Protein AF-X6HIQ9-F1 (afdb_monomer_lite)

pLDDT: mean 87.42, std 10.31, range [54.97, 97.12]

Radius of gyration: 11.72 Å; chains: 1; bounding box: 22×28×32 Å

Sequence (82 aa):
MKRALAASFTVSVYDGEEWALKRSTDFEAITAEVHATDETTLRMRDETGNMVGSIYLVHGNEDDVICDHTDNERTAALVKGL

Foldseek 3Di:
DVVLLVQVKFKFKDQPPDRPGDRDSDPVVVVVSCVVHQKIKIWIAHPVRHTPWIWIWGPDPVDTDTPDIDPDPVGCVVVPPD

Secondary structure (DSSP, 8-state):
-HHHHHTT-EEEEE-SSS-SEEEE--HHHHHHHHTTSSEEEEEEE-TT--EEEEEEEEEEESEEEEEEE-SSHHHHHHHTT-

Structure (mmCIF, N/CA/C/O backbone):
data_AF-X6HIQ9-F1
#
_entry.id   AF-X6HIQ9-F1
#
loop_
_atom_site.group_PDB
_atom_site.id
_atom_site.type_symbol
_atom_site.label_atom_id
_atom_site.label_alt_id
_atom_site.label_comp_id
_atom_site.label_asym_id
_atom_site.label_entity_id
_atom_site.label_seq_id
_atom_site.pdbx_PDB_ins_code
_atom_site.Cartn_x
_atom_site.Cartn_y
_atom_site.Cartn_z
_atom_site.occupancy
_atom_site.B_iso_or_equiv
_atom_site.auth_seq_id
_atom_site.auth_comp_id
_atom_site.auth_asym_id
_atom_site.auth_atom_id
_atom_site.pdbx_PDB_model_num
ATOM 1 N N . MET A 1 1 ? -4.962 -2.705 -6.138 1.00 78.31 1 MET A N 1
ATOM 2 C CA . MET A 1 1 ? -5.971 -2.001 -5.304 1.00 78.31 1 MET A CA 1
ATOM 3 C C . MET A 1 1 ? -7.309 -2.731 -5.142 1.00 78.31 1 MET A C 1
ATOM 5 O O . MET A 1 1 ? -7.635 -3.106 -4.025 1.00 78.31 1 MET A O 1
ATOM 9 N N . LYS A 1 2 ? -8.088 -2.970 -6.213 1.00 83.38 2 LYS A N 1
ATOM 10 C CA . LYS A 1 2 ? -9.474 -3.496 -6.119 1.00 83.38 2 LYS A CA 1
ATOM 11 C C . LYS A 1 2 ? -9.607 -4.796 -5.310 1.00 83.38 2 LYS A C 1
ATOM 13 O O . LYS A 1 2 ? -10.550 -4.937 -4.544 1.00 83.38 2 LYS A O 1
ATOM 18 N N . ARG A 1 3 ? -8.632 -5.710 -5.423 1.00 86.19 3 ARG A N 1
ATOM 19 C CA . ARG A 1 3 ? -8.576 -6.953 -4.628 1.00 86.19 3 ARG A CA 1
ATOM 20 C C . ARG A 1 3 ? -8.447 -6.697 -3.122 1.00 86.19 3 ARG A C 1
ATOM 22 O O . ARG A 1 3 ? -9.101 -7.379 -2.348 1.00 86.19 3 ARG A O 1
ATOM 29 N N . ALA A 1 4 ? -7.643 -5.712 -2.715 1.00 83.94 4 ALA A N 1
ATOM 30 C CA . ALA A 1 4 ? -7.471 -5.363 -1.304 1.00 83.94 4 ALA A CA 1
ATOM 31 C C . ALA A 1 4 ? -8.770 -4.787 -0.721 1.00 83.94 4 ALA A C 1
ATOM 33 O O . ALA A 1 4 ? -9.208 -5.214 0.342 1.00 83.94 4 ALA A O 1
ATOM 34 N N . LEU A 1 5 ? -9.433 -3.894 -1.464 1.00 87.50 5 LEU A N 1
ATOM 35 C CA . LEU A 1 5 ? -10.720 -3.321 -1.056 1.00 87.50 5 LEU A CA 1
ATOM 36 C C . LEU A 1 5 ? -11.832 -4.379 -0.999 1.00 87.50 5 LEU A C 1
ATOM 38 O O . LEU A 1 5 ? -12.624 -4.389 -0.064 1.00 87.50 5 LEU A O 1
ATOM 42 N N . ALA A 1 6 ? -11.853 -5.321 -1.948 1.00 88.44 6 ALA A N 1
ATOM 43 C CA . ALA A 1 6 ? -12.777 -6.456 -1.924 1.00 88.44 6 ALA A CA 1
ATOM 44 C C . ALA A 1 6 ? -12.532 -7.417 -0.743 1.00 88.44 6 ALA A C 1
ATOM 46 O O . ALA A 1 6 ? -13.450 -8.121 -0.335 1.00 88.44 6 ALA A O 1
ATOM 47 N N . ALA A 1 7 ? -11.316 -7.438 -0.187 1.00 88.56 7 ALA A N 1
ATOM 48 C CA . ALA A 1 7 ? -10.957 -8.202 1.008 1.00 88.56 7 ALA A CA 1
ATOM 49 C C . ALA A 1 7 ? -11.204 -7.429 2.322 1.00 88.56 7 ALA A C 1
ATOM 51 O O . ALA A 1 7 ? -10.708 -7.841 3.370 1.00 88.56 7 ALA A O 1
ATOM 52 N N . SER A 1 8 ? -11.936 -6.307 2.275 1.00 92.50 8 SER A N 1
ATOM 53 C CA . SER A 1 8 ? -12.189 -5.415 3.419 1.00 92.50 8 SER A CA 1
ATOM 54 C C . SER A 1 8 ? -10.915 -4.862 4.067 1.00 92.50 8 SER A C 1
ATOM 56 O O . SER A 1 8 ? -10.906 -4.515 5.248 1.00 92.50 8 SER A O 1
ATOM 58 N N . PHE A 1 9 ? -9.821 -4.776 3.307 1.00 93.62 9 PHE A N 1
ATOM 59 C CA . PHE A 1 9 ? -8.597 -4.156 3.792 1.00 93.62 9 PHE A CA 1
ATOM 60 C C . PHE A 1 9 ? -8.647 -2.645 3.614 1.00 93.62 9 PHE A C 1
ATOM 62 O O . PHE A 1 9 ? -9.195 -2.122 2.643 1.00 93.62 9 PHE A O 1
ATOM 69 N N . THR A 1 10 ? -7.991 -1.947 4.534 1.00 97.00 10 THR A N 1
ATOM 70 C CA . THR A 1 10 ? -7.674 -0.528 4.373 1.00 97.00 10 THR A CA 1
ATOM 71 C C . THR A 1 10 ? -6.284 -0.376 3.770 1.00 97.00 10 THR A C 1
ATOM 73 O O . THR A 1 10 ? -5.394 -1.193 4.029 1.00 97.00 10 THR A O 1
ATOM 76 N N . VAL A 1 11 ? -6.089 0.675 2.976 1.00 96.38 11 VAL A N 1
ATOM 77 C CA . VAL A 1 11 ? -4.825 0.968 2.295 1.00 96.38 11 VAL A CA 1
ATOM 78 C C . VAL A 1 11 ? -4.286 2.314 2.764 1.00 96.38 11 VAL A C 1
ATOM 80 O O . VAL A 1 11 ? -4.993 3.320 2.772 1.00 96.38 11 VAL A O 1
ATOM 83 N N . SER A 1 12 ? -3.022 2.335 3.169 1.00 97.12 12 SER A N 1
ATOM 84 C CA . SER A 1 12 ? -2.247 3.568 3.313 1.00 97.12 12 SER A CA 1
ATOM 85 C C . SER A 1 12 ? -1.263 3.699 2.155 1.00 97.12 12 SER A C 1
ATOM 87 O O . SER A 1 12 ? -0.710 2.686 1.725 1.00 97.12 12 SER A O 1
ATOM 89 N N . VAL A 1 13 ? -1.020 4.928 1.713 1.00 95.94 13 VAL A N 1
ATOM 90 C CA . VAL A 1 13 ? -0.068 5.288 0.658 1.00 95.94 13 VAL A CA 1
ATOM 91 C C . VAL A 1 13 ? 1.074 6.062 1.302 1.00 95.94 13 VAL A C 1
ATOM 93 O O . VAL A 1 13 ? 0.823 6.988 2.076 1.00 95.94 13 VAL A O 1
ATOM 96 N N . TYR A 1 14 ? 2.299 5.622 1.042 1.00 95.50 14 TYR A N 1
ATOM 97 C CA . TYR A 1 14 ? 3.523 6.346 1.359 1.00 95.50 14 TYR A CA 1
ATOM 98 C C . TYR A 1 14 ? 4.173 6.773 0.049 1.00 95.50 14 TYR A C 1
ATOM 100 O O . TYR A 1 14 ? 4.445 5.897 -0.772 1.00 95.50 14 TYR A O 1
ATOM 108 N N . ASP A 1 15 ? 4.397 8.070 -0.117 1.00 92.00 15 ASP A N 1
ATOM 109 C CA . ASP A 1 15 ? 4.852 8.728 -1.355 1.00 92.00 15 ASP A CA 1
ATOM 110 C C . ASP A 1 15 ? 6.386 8.811 -1.496 1.00 92.00 15 ASP A C 1
ATOM 112 O O . ASP A 1 15 ? 6.896 9.444 -2.414 1.00 92.00 15 ASP A O 1
ATOM 116 N N . GLY A 1 16 ? 7.125 8.194 -0.568 1.00 88.38 16 GLY A N 1
ATOM 117 C CA . GLY A 1 16 ? 8.585 8.303 -0.473 1.00 88.38 16 GLY A CA 1
ATOM 118 C C . GLY A 1 16 ? 9.055 9.287 0.605 1.00 88.38 16 GLY A C 1
ATOM 119 O O . GLY A 1 16 ? 10.183 9.174 1.086 1.00 88.38 16 GLY A O 1
ATOM 120 N N . GLU A 1 17 ? 8.180 10.174 1.082 1.00 91.12 17 GLU A N 1
ATOM 121 C CA . GLU A 1 17 ? 8.475 11.156 2.129 1.00 91.12 17 GLU A CA 1
ATOM 122 C C . GLU A 1 17 ? 7.570 10.949 3.350 1.00 91.12 17 GLU A C 1
ATOM 124 O O . GLU A 1 17 ? 8.050 10.727 4.472 1.00 91.12 17 GLU A O 1
ATOM 129 N N . GLU A 1 18 ? 6.255 10.926 3.141 1.00 93.88 18 GLU A N 1
ATOM 130 C CA . GLU A 1 18 ? 5.238 10.809 4.172 1.00 93.88 18 GLU A CA 1
ATOM 131 C C . GLU A 1 18 ? 4.092 9.846 3.828 1.00 93.88 18 GLU A C 1
ATOM 133 O O . GLU A 1 18 ? 3.957 9.282 2.750 1.00 93.88 18 GLU A O 1
ATOM 138 N N . TRP A 1 19 ? 3.241 9.599 4.825 1.00 95.88 19 TRP A N 1
ATOM 139 C CA . TRP A 1 19 ? 2.017 8.821 4.635 1.00 95.88 19 TRP A CA 1
ATOM 140 C C . TRP A 1 19 ? 0.889 9.750 4.183 1.00 95.88 19 TRP A C 1
ATOM 142 O O . TRP A 1 19 ? 0.028 10.083 5.010 1.00 95.88 19 TRP A O 1
ATOM 152 N N . ALA A 1 20 ? 0.908 10.143 2.909 1.00 95.62 20 ALA A N 1
ATOM 153 C CA . ALA A 1 20 ? -0.049 11.069 2.303 1.00 95.62 20 ALA A CA 1
ATOM 154 C C . ALA A 1 20 ? -1.509 10.614 2.474 1.00 95.62 20 ALA A C 1
ATOM 156 O O . ALA A 1 20 ? -2.397 11.408 2.789 1.00 95.62 20 ALA A O 1
ATOM 157 N N . LEU A 1 21 ? -1.753 9.299 2.406 1.00 96.56 21 LEU A N 1
ATOM 158 C CA . LEU A 1 21 ? -3.066 8.708 2.657 1.00 96.56 21 LEU A CA 1
ATOM 159 C C . LEU A 1 21 ? -2.980 7.580 3.688 1.00 96.56 21 LEU A C 1
ATOM 161 O O . LEU A 1 21 ?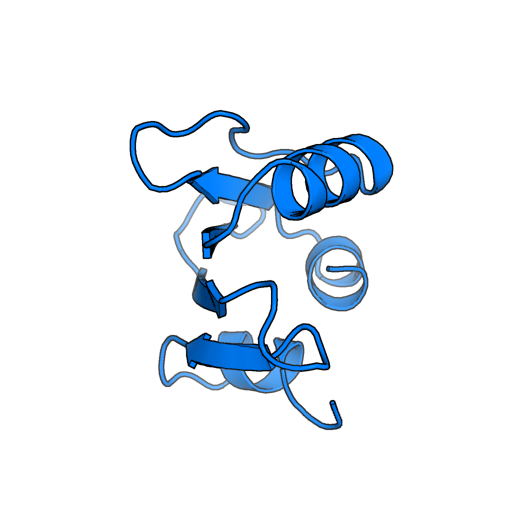 -2.117 6.703 3.623 1.00 96.56 21 LEU A O 1
ATOM 165 N N . LYS A 1 22 ? -3.897 7.558 4.664 1.00 97.00 22 LYS A N 1
ATOM 166 C CA . LYS A 1 22 ? -3.871 6.586 5.771 1.00 97.00 22 LYS A CA 1
ATOM 167 C C . LYS A 1 22 ? -5.186 5.831 5.900 1.00 97.00 22 LYS A C 1
ATOM 169 O O . LYS A 1 22 ? -6.219 6.442 6.139 1.00 97.00 22 LYS A O 1
ATOM 174 N N . ARG A 1 23 ? -5.107 4.494 5.875 1.00 95.94 23 ARG A N 1
ATOM 175 C CA . ARG A 1 23 ? -6.230 3.573 6.141 1.00 95.94 23 ARG A CA 1
ATOM 176 C C . ARG A 1 23 ? -7.483 3.891 5.307 1.00 95.94 23 ARG A C 1
ATOM 178 O O . ARG A 1 23 ? -8.599 3.789 5.806 1.00 95.94 23 ARG A O 1
ATOM 185 N N . SER A 1 24 ? -7.294 4.269 4.049 1.00 96.31 24 SER A N 1
ATOM 186 C CA . SER A 1 24 ? -8.387 4.583 3.135 1.00 96.31 24 SER A CA 1
ATOM 187 C C . SER A 1 24 ? -9.015 3.316 2.558 1.00 96.31 24 SER A C 1
ATOM 189 O O . SER A 1 24 ? -8.345 2.300 2.356 1.00 96.31 24 SER A O 1
ATOM 191 N N . THR A 1 25 ? -10.310 3.397 2.272 1.00 95.88 25 THR A N 1
ATOM 192 C CA . THR A 1 25 ? -11.053 2.442 1.437 1.00 95.88 25 THR A CA 1
ATOM 193 C C . THR A 1 25 ? -11.565 3.090 0.147 1.00 95.88 25 THR A C 1
ATOM 195 O O . THR A 1 25 ? -12.263 2.441 -0.630 1.00 95.88 25 THR A O 1
ATOM 198 N N . ASP A 1 26 ? -11.252 4.368 -0.073 1.00 95.69 26 ASP A N 1
ATOM 199 C CA . ASP A 1 26 ? -11.643 5.122 -1.260 1.00 95.69 26 ASP A CA 1
ATOM 200 C C . ASP A 1 26 ? -10.670 4.817 -2.398 1.00 95.69 26 ASP A C 1
ATOM 202 O O . ASP A 1 26 ? -9.517 5.245 -2.383 1.00 95.69 26 ASP A O 1
ATOM 206 N N . PHE A 1 27 ? -11.140 4.043 -3.374 1.00 91.50 27 PHE A N 1
ATOM 207 C CA . PHE A 1 27 ? -10.342 3.638 -4.524 1.00 91.50 27 PHE A CA 1
ATOM 208 C C . PHE A 1 27 ? -9.782 4.834 -5.302 1.00 91.50 27 PHE A C 1
ATOM 210 O O . PHE A 1 27 ? -8.606 4.803 -5.655 1.00 91.50 27 PHE A O 1
AT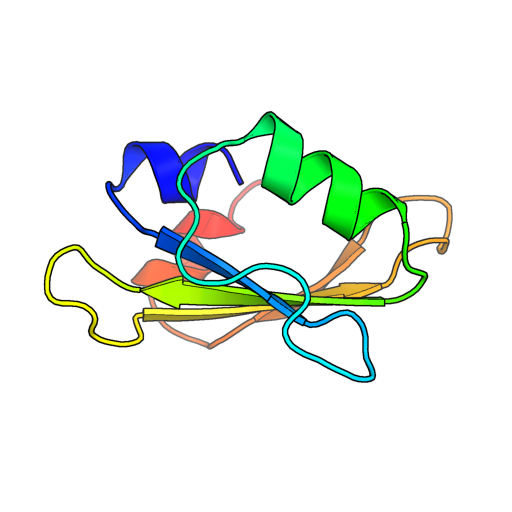OM 217 N N . GLU A 1 28 ? -10.588 5.871 -5.534 1.00 92.69 28 GLU A N 1
ATOM 218 C CA . GLU A 1 28 ? -10.188 7.026 -6.342 1.00 92.69 28 GLU A CA 1
ATOM 219 C C . GLU A 1 28 ? -9.125 7.846 -5.614 1.00 92.69 28 GLU A C 1
ATOM 221 O O . GLU A 1 28 ? -8.114 8.200 -6.213 1.00 92.69 28 GLU A O 1
ATOM 226 N N . ALA A 1 29 ? -9.289 8.066 -4.305 1.00 93.94 29 ALA A N 1
ATOM 227 C CA . ALA A 1 29 ? -8.284 8.767 -3.506 1.00 93.94 29 ALA A CA 1
ATOM 228 C C . ALA A 1 29 ? -6.946 8.014 -3.473 1.00 93.94 29 ALA A C 1
ATOM 230 O O . ALA A 1 29 ? -5.889 8.624 -3.597 1.00 93.94 29 ALA A O 1
ATOM 231 N N . ILE A 1 30 ? -6.977 6.683 -3.330 1.00 92.75 30 ILE A N 1
ATOM 232 C CA . ILE A 1 30 ? -5.744 5.888 -3.314 1.00 92.75 30 ILE A CA 1
ATOM 233 C C . ILE A 1 30 ? -5.079 5.907 -4.697 1.00 92.75 30 ILE A C 1
ATOM 235 O O . ILE A 1 30 ? -3.868 6.067 -4.787 1.00 92.75 30 ILE A O 1
ATOM 239 N N . THR A 1 31 ? -5.849 5.742 -5.774 1.00 89.44 31 THR A N 1
ATOM 240 C CA . THR A 1 31 ? -5.322 5.769 -7.144 1.00 89.44 31 THR A CA 1
ATOM 241 C C . THR A 1 31 ? -4.760 7.142 -7.510 1.00 89.44 31 THR A C 1
ATOM 243 O O . THR A 1 31 ? -3.692 7.202 -8.110 1.00 89.44 31 THR A O 1
ATOM 246 N N . ALA A 1 32 ? -5.424 8.230 -7.116 1.00 91.25 32 ALA A N 1
ATOM 247 C CA . ALA A 1 32 ? -4.931 9.586 -7.341 1.00 91.25 32 ALA A CA 1
ATOM 248 C C . ALA A 1 32 ? -3.569 9.820 -6.672 1.00 91.25 32 ALA A C 1
ATOM 250 O O . ALA A 1 32 ? -2.674 10.356 -7.315 1.00 91.25 32 ALA A O 1
ATOM 251 N N . GLU A 1 33 ? -3.401 9.367 -5.427 1.00 91.12 33 GLU A N 1
ATOM 252 C CA . GLU A 1 33 ? -2.140 9.518 -4.695 1.00 91.12 33 GLU A CA 1
ATOM 253 C C . GLU A 1 33 ? -1.005 8.701 -5.325 1.00 91.12 33 GLU A C 1
ATOM 255 O O . GLU A 1 33 ? 0.089 9.209 -5.537 1.00 91.12 33 GLU A O 1
ATOM 260 N N . VAL A 1 34 ? -1.285 7.450 -5.705 1.00 88.62 34 VAL A N 1
ATOM 261 C CA . VAL A 1 34 ? -0.314 6.579 -6.392 1.00 88.62 34 VAL A CA 1
ATOM 262 C C . VAL A 1 34 ? 0.198 7.236 -7.679 1.00 88.62 34 VAL A C 1
ATOM 264 O O . VAL A 1 34 ? 1.399 7.280 -7.908 1.00 88.62 34 VAL A O 1
ATOM 267 N N . HIS A 1 35 ? -0.694 7.810 -8.494 1.00 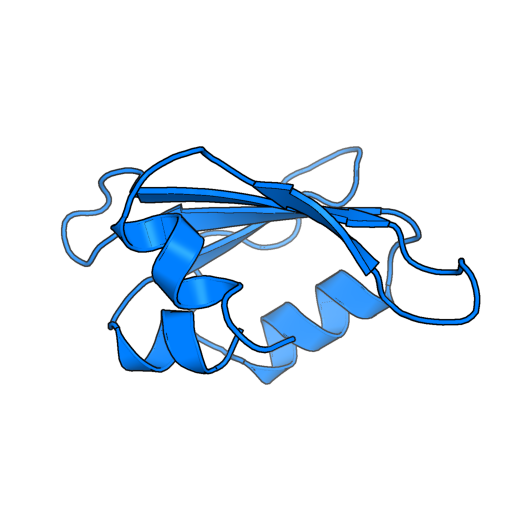85.44 35 HIS A N 1
ATOM 268 C CA . HIS A 1 35 ? -0.316 8.472 -9.749 1.00 85.44 35 HIS A CA 1
ATOM 269 C C . HIS A 1 35 ? 0.367 9.836 -9.573 1.00 85.44 35 HIS A C 1
ATOM 271 O O . HIS A 1 35 ? 0.847 10.395 -10.559 1.00 85.44 35 HIS A O 1
ATOM 277 N N . ALA A 1 36 ? 0.398 10.394 -8.363 1.00 86.69 36 ALA A N 1
ATOM 278 C CA . ALA A 1 36 ? 1.054 11.669 -8.088 1.00 86.69 36 ALA A CA 1
ATOM 279 C C . ALA A 1 36 ? 2.564 11.525 -7.814 1.00 86.69 36 ALA A C 1
ATOM 281 O O . ALA A 1 36 ? 3.241 12.538 -7.640 1.00 86.69 36 ALA A O 1
ATOM 282 N N . THR A 1 37 ? 3.085 10.294 -7.767 1.00 84.44 37 THR A N 1
ATOM 283 C CA . THR A 1 37 ? 4.431 9.981 -7.264 1.00 84.44 37 THR A CA 1
ATOM 284 C C . THR A 1 37 ? 5.176 9.027 -8.195 1.00 84.44 37 THR A C 1
ATOM 286 O O . THR A 1 37 ? 4.562 8.215 -8.886 1.00 84.44 37 THR A O 1
ATOM 289 N N . ASP A 1 38 ? 6.508 9.110 -8.198 1.00 82.44 38 ASP A N 1
ATOM 290 C CA . ASP A 1 38 ? 7.372 8.221 -8.992 1.00 82.44 38 ASP A CA 1
ATOM 291 C C . ASP A 1 38 ? 7.602 6.865 -8.299 1.00 82.44 38 ASP A C 1
ATOM 293 O O . ASP A 1 38 ? 7.959 5.872 -8.929 1.00 82.44 38 ASP A O 1
ATOM 297 N N . GLU A 1 39 ? 7.365 6.789 -6.991 1.00 86.00 39 GLU A N 1
ATOM 298 C CA . GLU A 1 39 ? 7.391 5.552 -6.223 1.00 86.00 39 GLU A CA 1
ATOM 299 C C . GLU A 1 39 ? 6.350 5.595 -5.111 1.00 86.00 39 GLU A C 1
ATOM 301 O O . GLU A 1 39 ? 6.055 6.642 -4.541 1.00 86.00 39 GLU A O 1
ATOM 306 N N . THR A 1 40 ? 5.791 4.440 -4.772 1.00 91.06 40 THR A N 1
ATOM 307 C CA . THR A 1 40 ? 4.799 4.350 -3.706 1.00 91.06 40 THR A CA 1
ATOM 308 C C . THR A 1 40 ? 4.950 3.056 -2.923 1.00 91.06 40 THR A C 1
ATOM 310 O O . THR A 1 40 ? 5.029 1.964 -3.486 1.00 91.06 40 THR A O 1
ATOM 313 N N . THR A 1 41 ? 4.858 3.142 -1.593 1.00 94.31 41 THR A N 1
ATOM 314 C CA . THR A 1 41 ? 4.588 1.969 -0.749 1.00 94.31 41 THR A CA 1
ATOM 315 C C . THR A 1 41 ? 3.128 1.935 -0.311 1.00 94.31 41 THR A C 1
ATOM 317 O O . THR A 1 41 ? 2.671 2.739 0.503 1.00 94.31 41 THR A O 1
ATOM 320 N N . LEU A 1 42 ? 2.402 0.921 -0.773 1.00 94.12 42 LEU A N 1
ATOM 321 C CA . LEU A 1 42 ? 1.062 0.596 -0.302 1.00 94.12 42 LEU A CA 1
ATOM 322 C C . LEU A 1 42 ? 1.148 -0.286 0.935 1.00 94.12 42 LEU A C 1
ATOM 324 O O . LEU A 1 42 ? 1.763 -1.350 0.906 1.00 94.12 42 LEU A O 1
ATOM 328 N N . ARG A 1 43 ? 0.474 0.095 2.019 1.00 96.56 43 ARG A N 1
ATOM 329 C CA . ARG A 1 43 ? 0.361 -0.724 3.233 1.00 96.56 43 ARG A CA 1
ATOM 330 C C . ARG A 1 43 ? -1.075 -1.147 3.459 1.00 96.56 43 ARG A C 1
ATOM 332 O O . ARG A 1 43 ? -1.952 -0.301 3.606 1.00 96.56 43 ARG A O 1
ATOM 339 N N . MET A 1 44 ? -1.289 -2.452 3.567 1.00 96.62 44 MET A N 1
ATOM 340 C CA . MET A 1 44 ? -2.608 -3.043 3.760 1.00 96.62 44 MET A CA 1
ATOM 341 C C . MET A 1 44 ? -2.800 -3.460 5.211 1.00 96.62 44 MET A C 1
ATOM 343 O O . MET A 1 44 ? -1.905 -4.046 5.835 1.00 96.62 44 MET A O 1
ATOM 347 N N . ARG A 1 45 ? -3.980 -3.165 5.749 1.00 97.12 45 ARG A N 1
ATOM 348 C CA . ARG A 1 45 ? -4.404 -3.603 7.081 1.00 97.12 45 ARG A CA 1
ATOM 349 C C . ARG A 1 45 ? -5.760 -4.272 7.011 1.00 97.12 45 ARG A C 1
ATOM 351 O O . ARG A 1 45 ? -6.604 -3.839 6.233 1.00 97.12 45 ARG A O 1
ATOM 358 N N . ASP A 1 46 ? -5.956 -5.289 7.835 1.00 94.19 46 ASP A N 1
ATOM 359 C CA . ASP A 1 46 ? -7.255 -5.939 7.972 1.00 94.19 46 ASP A CA 1
ATOM 360 C C . ASP A 1 46 ? -8.251 -5.072 8.761 1.00 94.19 46 ASP A C 1
ATOM 362 O O . ASP A 1 46 ? -7.919 -3.985 9.245 1.00 94.19 46 ASP A O 1
ATOM 366 N N . GLU A 1 47 ? -9.484 -5.561 8.889 1.00 92.44 47 GLU A N 1
ATOM 367 C CA . GLU A 1 47 ? -10.580 -4.902 9.614 1.00 92.44 47 GLU A CA 1
ATOM 368 C C . GLU A 1 47 ? -10.271 -4.639 11.097 1.00 92.44 47 GLU A C 1
ATOM 370 O O . GLU A 1 47 ? -10.828 -3.722 11.699 1.00 92.44 47 GLU A O 1
ATOM 375 N N . THR A 1 48 ? -9.344 -5.402 11.682 1.00 93.62 48 THR A N 1
ATOM 376 C CA . THR A 1 48 ? -8.890 -5.220 13.068 1.00 93.62 48 THR A CA 1
ATOM 377 C C . THR A 1 48 ? -7.765 -4.187 13.183 1.00 93.62 48 THR A C 1
ATOM 379 O O . THR A 1 48 ? -7.327 -3.846 14.281 1.00 93.62 48 THR A O 1
ATOM 382 N N . GLY A 1 49 ? -7.292 -3.658 12.049 1.00 91.38 49 GLY A N 1
ATOM 383 C CA . GLY A 1 49 ? -6.200 -2.693 11.958 1.00 91.38 49 GLY A CA 1
ATOM 384 C C . GLY A 1 49 ? -4.804 -3.324 11.945 1.00 91.38 49 GLY A C 1
ATOM 385 O O . GLY A 1 49 ? -3.803 -2.590 11.880 1.00 91.38 49 GLY A O 1
ATOM 386 N N . ASN A 1 50 ? -4.711 -4.656 11.968 1.00 94.94 50 ASN A N 1
ATOM 387 C CA . ASN A 1 50 ? -3.443 -5.375 11.935 1.00 94.94 50 ASN A CA 1
ATOM 388 C C . ASN A 1 50 ? -2.812 -5.290 10.547 1.00 94.94 50 ASN A C 1
ATOM 390 O O . ASN A 1 50 ? -3.497 -5.289 9.527 1.00 94.94 50 ASN A O 1
ATOM 394 N N . MET A 1 51 ? -1.483 -5.175 10.504 1.00 94.44 51 MET A N 1
ATOM 395 C CA . MET A 1 51 ? -0.757 -5.089 9.237 1.00 94.44 51 MET A CA 1
ATOM 396 C C . MET A 1 51 ? -0.763 -6.447 8.536 1.00 94.44 51 MET A C 1
ATOM 398 O O . MET A 1 51 ? -0.287 -7.428 9.098 1.00 94.44 51 MET A O 1
ATOM 402 N N . VAL A 1 52 ? -1.270 -6.476 7.303 1.00 94.62 52 VAL A N 1
ATOM 403 C CA . VAL A 1 52 ? -1.271 -7.671 6.445 1.00 94.62 52 VAL A CA 1
ATOM 404 C C . VAL A 1 52 ? 0.018 -7.743 5.629 1.00 94.62 52 VAL A C 1
ATOM 406 O O . VAL A 1 52 ? 0.607 -8.810 5.488 1.00 94.62 52 VAL A O 1
ATOM 409 N N . GLY A 1 53 ? 0.474 -6.599 5.120 1.00 93.75 53 GLY A N 1
ATOM 410 C CA . GLY A 1 53 ? 1.719 -6.487 4.369 1.00 93.75 53 GLY A CA 1
ATOM 411 C C . GLY A 1 53 ? 1.832 -5.155 3.642 1.00 93.75 53 GLY A C 1
ATOM 412 O O . GLY A 1 53 ? 1.001 -4.255 3.823 1.00 93.75 53 GLY A O 1
ATOM 413 N N . SER A 1 54 ? 2.857 -5.049 2.808 1.00 93.62 54 SER A N 1
ATOM 414 C CA . SER A 1 54 ? 3.100 -3.920 1.918 1.00 93.62 54 SER A CA 1
ATOM 415 C C . SER A 1 54 ? 3.405 -4.368 0.492 1.00 93.62 54 SER A C 1
ATOM 417 O O . SER A 1 54 ? 3.850 -5.494 0.271 1.00 93.62 54 SER A O 1
ATOM 419 N N . ILE A 1 55 ? 3.138 -3.479 -0.460 1.00 91.50 55 ILE A N 1
ATOM 420 C CA . ILE A 1 55 ? 3.502 -3.597 -1.873 1.00 91.50 55 ILE A CA 1
ATOM 421 C C . ILE A 1 55 ? 4.237 -2.309 -2.234 1.00 91.50 55 ILE A C 1
ATOM 423 O O . ILE A 1 55 ? 3.730 -1.227 -1.939 1.00 91.50 55 ILE A O 1
ATOM 427 N N . TYR A 1 56 ? 5.410 -2.428 -2.837 1.00 89.69 56 TYR A N 1
ATOM 428 C CA . TYR A 1 56 ? 6.194 -1.308 -3.337 1.00 89.69 56 TYR A CA 1
ATOM 429 C C . TYR A 1 56 ? 6.069 -1.241 -4.859 1.00 89.69 56 TYR A C 1
ATOM 431 O O . TYR A 1 56 ? 6.249 -2.244 -5.558 1.00 89.69 56 TYR A O 1
ATOM 439 N N . LEU A 1 57 ? 5.701 -0.062 -5.341 1.00 86.75 57 LEU A N 1
ATOM 440 C CA . LEU A 1 57 ? 5.478 0.269 -6.739 1.00 86.75 57 LEU A CA 1
ATOM 441 C C . LEU A 1 57 ? 6.517 1.308 -7.155 1.00 86.75 57 LEU A C 1
ATOM 443 O O . LEU A 1 57 ? 6.751 2.258 -6.409 1.00 86.75 57 LEU A O 1
ATOM 447 N N . VAL A 1 58 ? 7.096 1.138 -8.340 1.00 81.62 58 VAL A N 1
ATOM 448 C CA . VAL A 1 58 ? 7.896 2.180 -8.994 1.00 81.62 58 VAL A CA 1
ATOM 449 C C . VAL A 1 58 ? 7.199 2.535 -10.298 1.00 81.62 58 VAL A C 1
ATOM 451 O O . VAL A 1 58 ? 6.969 1.674 -11.152 1.00 81.62 58 VAL A O 1
ATOM 454 N N . HIS A 1 59 ? 6.831 3.803 -10.410 1.00 75.62 59 HIS A N 1
ATOM 455 C CA . HIS A 1 59 ? 6.096 4.391 -11.517 1.00 75.62 59 HIS A CA 1
ATOM 456 C C . HIS A 1 59 ? 7.090 4.959 -12.540 1.00 75.62 59 HIS A C 1
ATOM 458 O O . HIS A 1 59 ? 8.147 5.474 -12.185 1.00 75.62 59 HIS A O 1
ATOM 464 N N . GLY A 1 60 ? 6.782 4.838 -13.835 1.00 61.78 60 GLY A N 1
ATOM 465 C CA . GLY A 1 60 ? 7.612 5.414 -14.907 1.00 61.78 60 GLY A CA 1
ATOM 466 C C . GLY A 1 60 ? 8.571 4.456 -15.628 1.00 61.78 60 GLY A C 1
ATOM 467 O O . GLY A 1 60 ? 9.385 4.913 -16.428 1.00 61.78 60 GLY A O 1
ATOM 468 N N . ASN A 1 61 ? 8.451 3.139 -15.427 1.00 54.97 61 ASN A N 1
ATOM 469 C CA . ASN A 1 61 ? 9.256 2.122 -16.120 1.00 54.97 61 ASN A CA 1
ATOM 470 C C . ASN A 1 61 ? 8.509 1.515 -17.329 1.00 54.97 61 ASN A C 1
ATOM 472 O O . ASN A 1 61 ? 8.330 0.304 -17.412 1.00 54.97 61 ASN A O 1
ATOM 476 N N . GLU A 1 62 ? 8.032 2.374 -18.240 1.00 55.88 62 GLU A N 1
ATOM 477 C CA . GLU A 1 62 ? 7.110 2.077 -19.367 1.00 55.88 62 GLU A CA 1
ATOM 478 C C . GLU A 1 62 ? 5.723 1.522 -18.960 1.00 55.88 62 GLU A C 1
ATOM 480 O O . GLU A 1 62 ? 4.736 1.864 -19.606 1.00 55.88 62 GLU A O 1
ATOM 485 N N . ASP A 1 63 ? 5.632 0.795 -17.844 1.00 56.81 63 ASP A N 1
ATOM 486 C CA . ASP A 1 63 ? 4.426 0.325 -17.160 1.00 56.81 63 ASP A CA 1
ATOM 487 C C . ASP A 1 63 ? 4.554 0.545 -15.634 1.00 56.81 63 ASP A C 1
ATOM 489 O O . ASP A 1 63 ? 5.657 0.650 -15.092 1.00 56.81 63 ASP A O 1
ATOM 493 N N . ASP A 1 64 ? 3.427 0.597 -14.916 1.00 59.88 64 ASP A N 1
ATOM 494 C CA . ASP A 1 64 ? 3.413 0.582 -13.447 1.00 59.88 64 ASP A CA 1
ATOM 495 C C . ASP A 1 64 ? 3.762 -0.829 -12.946 1.00 59.88 64 ASP A C 1
ATOM 497 O O . ASP A 1 64 ? 2.934 -1.745 -12.996 1.00 59.88 64 ASP A O 1
ATOM 501 N N . VAL A 1 65 ? 4.990 -1.022 -12.457 1.00 70.44 65 VAL A N 1
ATOM 502 C CA . VAL A 1 65 ? 5.501 -2.339 -12.046 1.00 70.44 65 VAL A CA 1
ATOM 503 C C . VAL A 1 65 ? 5.493 -2.505 -10.530 1.00 70.44 65 VAL A C 1
ATOM 505 O O . VAL A 1 65 ? 5.910 -1.629 -9.771 1.00 70.44 65 VAL A O 1
ATOM 508 N N . ILE A 1 66 ? 5.061 -3.684 -10.075 1.00 76.88 66 ILE A N 1
ATOM 509 C CA . ILE A 1 66 ? 5.301 -4.117 -8.696 1.00 76.88 66 ILE A CA 1
ATOM 510 C C . ILE A 1 66 ? 6.778 -4.471 -8.569 1.00 76.88 66 ILE A C 1
ATOM 512 O O . ILE A 1 66 ? 7.241 -5.430 -9.186 1.00 76.88 66 ILE A O 1
ATOM 516 N N . CYS A 1 67 ? 7.498 -3.717 -7.745 1.00 78.38 67 CYS A N 1
ATOM 517 C CA . CYS A 1 67 ? 8.920 -3.937 -7.506 1.00 78.38 67 CYS A CA 1
ATOM 518 C C . CYS A 1 67 ? 9.177 -4.890 -6.342 1.00 78.38 67 CYS A C 1
ATOM 520 O O . CYS A 1 67 ? 10.117 -5.677 -6.402 1.00 78.38 67 CYS A O 1
ATOM 522 N N . ASP A 1 68 ? 8.350 -4.834 -5.297 1.00 82.69 68 ASP A N 1
ATOM 523 C CA . ASP A 1 68 ? 8.475 -5.721 -4.141 1.00 82.69 68 ASP A CA 1
ATOM 524 C C . ASP A 1 68 ? 7.131 -5.893 -3.416 1.00 82.69 68 ASP A C 1
ATOM 526 O O . ASP A 1 68 ? 6.235 -5.045 -3.502 1.00 82.69 68 ASP A O 1
ATOM 530 N N . HIS A 1 69 ? 6.973 -6.989 -2.679 1.00 87.19 69 HIS A N 1
ATOM 531 C CA . HIS A 1 69 ? 5.838 -7.193 -1.788 1.00 87.19 69 HIS A CA 1
ATOM 532 C C . HIS A 1 69 ? 6.199 -8.090 -0.601 1.00 87.19 69 HIS A C 1
ATOM 534 O O . HIS A 1 69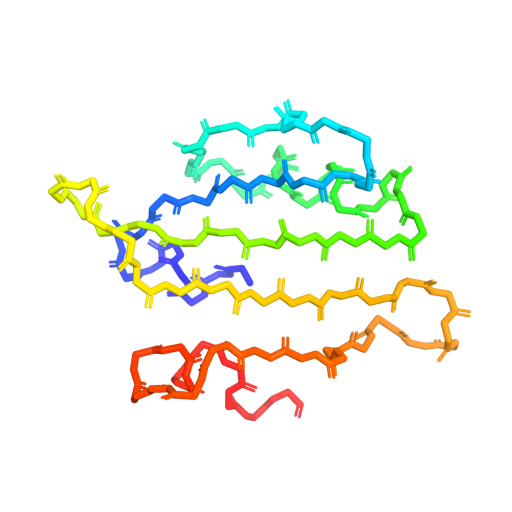 ? 7.082 -8.937 -0.669 1.00 87.19 69 HIS A O 1
ATOM 540 N N . THR A 1 70 ? 5.458 -7.965 0.503 1.00 90.56 70 THR A N 1
ATOM 541 C CA . THR A 1 70 ? 5.6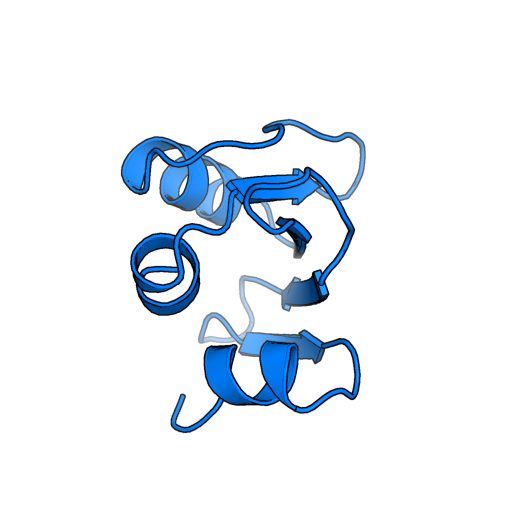27 -8.879 1.645 1.00 90.56 70 THR A CA 1
ATOM 542 C C . THR A 1 70 ? 5.383 -10.332 1.224 1.00 90.56 70 THR A C 1
ATOM 544 O O . THR A 1 70 ? 4.331 -10.642 0.660 1.00 90.56 70 THR A O 1
ATOM 547 N N . ASP A 1 71 ? 6.325 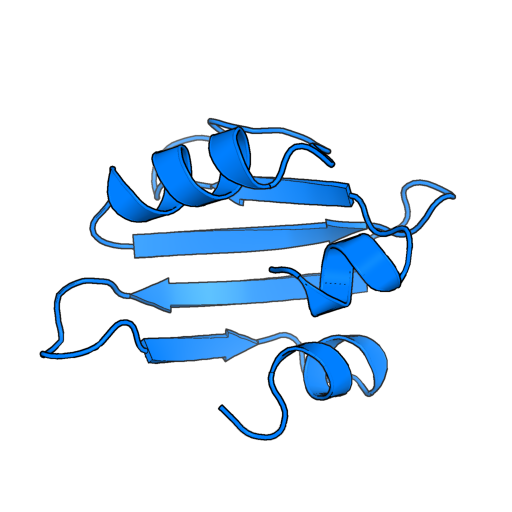-11.226 1.530 1.00 91.62 71 ASP A N 1
ATOM 548 C CA . ASP A 1 71 ? 6.235 -12.655 1.207 1.00 91.62 71 ASP A CA 1
ATOM 549 C C . ASP A 1 71 ? 5.318 -13.398 2.194 1.00 91.62 71 ASP A C 1
ATOM 551 O O . ASP A 1 71 ? 5.745 -13.968 3.199 1.00 91.62 71 ASP A O 1
ATOM 555 N N . ASN A 1 72 ? 4.009 -13.308 1.954 1.00 92.25 72 ASN A N 1
ATOM 556 C CA . ASN A 1 72 ? 3.003 -14.114 2.635 1.00 92.25 72 ASN A CA 1
ATOM 557 C C . ASN A 1 72 ? 1.805 -14.385 1.716 1.00 92.25 72 ASN A C 1
ATOM 559 O O . ASN A 1 72 ? 1.557 -13.652 0.759 1.00 92.25 72 ASN A O 1
ATOM 563 N N . GLU A 1 73 ? 1.021 -15.419 2.033 1.00 90.31 73 GLU A N 1
ATOM 564 C CA . GLU A 1 73 ? -0.110 -15.853 1.198 1.00 90.31 73 GLU A CA 1
ATOM 565 C C . GLU A 1 73 ? -1.142 -14.745 0.950 1.00 90.31 73 GLU A C 1
ATOM 567 O O . GLU A 1 73 ? -1.700 -14.639 -0.144 1.00 90.31 73 GLU A O 1
ATOM 572 N N . ARG A 1 74 ? -1.388 -13.894 1.954 1.00 90.12 74 ARG A N 1
ATOM 573 C CA . ARG A 1 74 ? -2.388 -12.826 1.866 1.00 90.12 74 ARG A CA 1
ATOM 574 C C . ARG A 1 74 ? -1.941 -11.731 0.908 1.00 90.12 74 ARG A C 1
ATOM 576 O O . ARG A 1 74 ? -2.737 -11.305 0.080 1.00 90.12 74 ARG A O 1
ATOM 583 N N . THR A 1 75 ? -0.689 -11.294 0.989 1.00 86.38 75 THR A N 1
ATOM 584 C CA . THR A 1 75 ? -0.121 -10.282 0.094 1.00 86.38 75 THR A CA 1
ATOM 585 C C . THR A 1 75 ? 0.117 -10.851 -1.305 1.00 86.38 75 THR A C 1
ATOM 587 O O . THR A 1 75 ? -0.232 -10.197 -2.285 1.00 86.38 75 THR A O 1
ATOM 590 N N . ALA A 1 76 ? 0.575 -12.101 -1.421 1.00 88.25 76 ALA A N 1
ATOM 591 C CA . ALA A 1 76 ? 0.729 -12.789 -2.704 1.00 88.25 76 ALA A CA 1
ATOM 592 C C . ALA A 1 76 ? -0.600 -12.872 -3.481 1.00 88.25 76 ALA A C 1
ATOM 594 O O . ALA A 1 76 ? -0.643 -12.653 -4.692 1.00 88.25 76 ALA A O 1
ATOM 595 N N . ALA A 1 77 ? -1.722 -13.110 -2.791 1.00 87.31 77 ALA A N 1
ATOM 596 C CA . ALA A 1 77 ? -3.050 -13.125 -3.410 1.00 87.31 77 ALA A CA 1
ATOM 597 C C . ALA A 1 77 ? -3.475 -11.768 -4.009 1.00 87.31 77 ALA A C 1
ATOM 599 O O . ALA A 1 77 ? -4.332 -11.730 -4.898 1.00 87.31 77 ALA A O 1
ATOM 600 N N . LEU A 1 78 ? -2.887 -10.659 -3.547 1.00 85.50 78 LEU A N 1
ATOM 601 C CA . LEU A 1 78 ? -3.194 -9.312 -4.036 1.00 85.50 78 LEU A CA 1
ATOM 602 C C . LEU A 1 78 ? -2.451 -8.966 -5.327 1.00 85.50 78 LEU A C 1
ATOM 604 O O . LEU A 1 78 ? -2.966 -8.160 -6.103 1.00 85.50 78 LEU A O 1
ATOM 608 N N . VAL A 1 79 ? -1.291 -9.584 -5.555 1.00 83.69 79 VAL A N 1
ATOM 609 C CA . VAL A 1 79 ? -0.399 -9.303 -6.693 1.00 83.69 79 VAL A CA 1
ATOM 610 C C . VAL A 1 79 ? -0.435 -10.388 -7.777 1.00 83.69 79 VAL A C 1
ATOM 612 O O . VAL A 1 79 ? 0.055 -10.188 -8.881 1.00 83.69 79 VAL A O 1
ATOM 615 N N . LYS A 1 80 ? -1.041 -11.548 -7.493 1.00 80.31 80 LYS A N 1
ATOM 616 C CA . LYS A 1 80 ? -1.117 -12.682 -8.424 1.00 80.31 80 LYS A CA 1
ATOM 617 C C . LYS A 1 80 ? -1.900 -12.352 -9.705 1.00 80.31 80 LYS A C 1
ATOM 619 O O . LYS A 1 80 ? -3.079 -11.990 -9.641 1.00 80.31 80 LYS A O 1
ATOM 624 N N . GLY A 1 81 ? -1.282 -12.635 -10.856 1.00 64.56 81 GLY A N 1
ATOM 625 C CA . GLY A 1 81 ? -1.900 -12.509 -12.182 1.00 64.56 81 GLY A CA 1
ATOM 626 C C . GLY A 1 81 ? -1.977 -11.075 -12.705 1.00 64.56 81 GLY A C 1
ATOM 627 O O . GLY A 1 81 ? -2.877 -10.786 -13.494 1.00 64.56 81 GLY A O 1
ATOM 628 N N . LEU A 1 82 ? -1.099 -10.205 -12.200 1.00 59.59 82 LEU A N 1
ATOM 629 C CA . LEU A 1 82 ? -0.676 -8.979 -12.872 1.00 59.59 82 LEU A CA 1
ATOM 630 C C . LEU A 1 82 ? 0.375 -9.315 -13.932 1.00 59.59 82 LEU A C 1
ATOM 632 O O . LEU A 1 82 ? 1.155 -10.265 -13.680 1.00 59.59 82 LEU A O 1
#